Protein AF-A0A838A5H0-F1 (afdb_monomer)

Foldseek 3Di:
DVVVVVCPVDPPQNDWDWDWDDDDDVPDDDIDTDDTGSDDDQVCQQDPPDDDHDPVVVVVVCVVDPPPPPD

Organism: NCBI:txid2752311

Solvent-accessible surface area (backbone atoms only — not comparable to full-atom values): 4755 Å² total; per-residue (Å²): 106,74,73,62,55,53,55,72,70,44,90,92,44,92,57,69,36,73,44,69,47,69,56,86,55,94,90,54,79,66,72,44,80,75,48,77,34,77,81,51,80,58,62,59,45,52,62,47,97,70,86,80,63,41,72,54,65,59,52,53,48,57,72,72,44,78,84,84,80,87,124

Secondary structure (DSSP, 8-state):
-HHHHHTTTSTT----EEEEEPP-STT----EEEEEESS---HHHHS-SSS----HHHHHHHHHS------

Radius of gyration: 15.53 Å; Cα contacts (8 Å, |Δi|>4): 58; chains: 1; bounding box: 39×33×41 Å

Sequence (71 aa):
MAADALSHGIPGLHRAGVDLLLPRGPGERDITVLEVNAAPMVTMQHWPWSGRPRNVAGALVGAILPDNTDA

pLDDT: mean 85.16, std 13.74, range [43.94, 97.62]

Nearest PDB structures (foldseek):
  6i9r-assembly1_a  TM=2.762E-01  e=6.892E+00  Homo sapiens

Structure (mmCIF, N/CA/C/O backbone):
data_AF-A0A838A5H0-F1
#
_entry.id   AF-A0A838A5H0-F1
#
loop_
_atom_site.group_PDB
_atom_site.id
_atom_site.type_symbol
_atom_site.label_atom_id
_atom_site.label_alt_id
_atom_site.label_comp_id
_atom_site.label_asym_id
_atom_site.label_entity_id
_atom_site.label_seq_id
_atom_site.pdbx_PDB_ins_code
_atom_site.Cartn_x
_atom_site.Cartn_y
_atom_site.Cartn_z
_atom_site.occupancy
_atom_site.B_iso_or_equiv
_atom_site.auth_seq_id
_atom_site.auth_comp_id
_atom_site.auth_asym_id
_atom_site.auth_atom_id
_atom_site.pdbx_PDB_model_num
ATOM 1 N N . MET A 1 1 ? 2.537 -7.856 10.517 1.00 51.56 1 MET A N 1
ATOM 2 C CA . MET A 1 1 ? 1.527 -8.873 10.885 1.00 51.56 1 MET A CA 1
ATOM 3 C C . MET A 1 1 ? 0.262 -8.756 10.036 1.00 51.56 1 MET A C 1
ATOM 5 O O . MET A 1 1 ? 0.045 -9.666 9.258 1.00 51.56 1 MET A O 1
ATOM 9 N N . ALA A 1 2 ? -0.514 -7.659 10.058 1.00 54.62 2 ALA A N 1
ATOM 10 C CA . ALA A 1 2 ? -1.715 -7.541 9.201 1.00 54.62 2 ALA A CA 1
ATOM 11 C C . ALA A 1 2 ? -1.412 -7.520 7.682 1.00 54.62 2 ALA A C 1
ATOM 13 O O . ALA A 1 2 ? -2.002 -8.282 6.926 1.00 54.62 2 ALA A O 1
ATOM 14 N N . ALA A 1 3 ? -0.441 -6.711 7.238 1.00 52.47 3 ALA A N 1
ATOM 15 C CA . ALA A 1 3 ? -0.056 -6.635 5.820 1.00 52.47 3 ALA A CA 1
ATOM 16 C C . ALA A 1 3 ? 0.562 -7.940 5.273 1.00 52.47 3 ALA A C 1
ATOM 18 O O . ALA A 1 3 ? 0.414 -8.252 4.098 1.00 52.47 3 ALA A O 1
ATOM 19 N N . ASP A 1 4 ? 1.220 -8.708 6.141 1.00 57.88 4 ASP A N 1
ATOM 20 C CA . ASP A 1 4 ? 1.899 -9.965 5.795 1.00 57.88 4 ASP A CA 1
ATOM 21 C C . ASP A 1 4 ? 0.932 -11.166 5.767 1.00 57.88 4 ASP A C 1
ATOM 23 O O . ASP A 1 4 ? 1.091 -12.105 4.995 1.00 57.88 4 ASP A O 1
ATOM 27 N N . ALA A 1 5 ? -0.143 -11.118 6.561 1.00 61.75 5 ALA A N 1
ATOM 28 C CA . ALA A 1 5 ? -1.236 -12.081 6.447 1.00 61.75 5 ALA A CA 1
ATOM 29 C C . ALA A 1 5 ? -2.037 -11.883 5.144 1.00 61.75 5 ALA A C 1
ATOM 31 O O . ALA A 1 5 ? -2.482 -12.852 4.533 1.00 61.75 5 ALA A O 1
ATOM 32 N N . LEU A 1 6 ? -2.189 -10.634 4.685 1.00 66.38 6 LEU A N 1
ATOM 33 C CA . LEU A 1 6 ? -2.903 -10.320 3.442 1.00 66.38 6 LEU A CA 1
ATOM 34 C C . LEU A 1 6 ? -2.163 -10.777 2.185 1.00 66.38 6 LEU A C 1
ATOM 36 O O . LEU A 1 6 ? -2.816 -11.218 1.242 1.00 66.38 6 LEU A O 1
ATOM 40 N N . SER A 1 7 ? -0.828 -10.713 2.168 1.00 63.31 7 SER A N 1
ATOM 41 C CA . SER A 1 7 ? -0.027 -11.137 1.008 1.00 63.31 7 SER A CA 1
ATOM 42 C C . SER A 1 7 ? -0.200 -12.622 0.667 1.00 63.31 7 SER A C 1
ATOM 44 O O . SER A 1 7 ? 0.024 -13.013 -0.474 1.00 63.31 7 SER A O 1
ATOM 46 N N . HIS A 1 8 ? -0.669 -13.436 1.617 1.00 71.25 8 HIS A N 1
ATOM 47 C CA . HIS A 1 8 ? -0.941 -14.863 1.430 1.00 71.25 8 HIS A CA 1
ATOM 48 C C . HIS A 1 8 ? -2.441 -15.196 1.333 1.00 71.25 8 HIS A C 1
ATOM 50 O O . HIS A 1 8 ? -2.801 -16.340 1.062 1.00 71.25 8 HIS A O 1
ATOM 56 N N . GLY A 1 9 ? -3.325 -14.216 1.550 1.00 84.62 9 GLY A N 1
ATOM 57 C CA . GLY A 1 9 ? -4.777 -14.418 1.589 1.00 84.62 9 GLY A CA 1
ATOM 58 C C . GLY A 1 9 ? -5.457 -14.444 0.218 1.00 84.62 9 GLY A C 1
ATOM 59 O O . GLY A 1 9 ? -6.600 -14.887 0.120 1.00 84.62 9 GLY A O 1
ATOM 60 N N . ILE A 1 10 ? -4.778 -13.981 -0.839 1.00 87.06 10 ILE A N 1
ATOM 61 C CA . ILE A 1 10 ? -5.328 -13.896 -2.200 1.00 87.06 10 ILE A CA 1
ATOM 62 C C . ILE A 1 10 ? -4.402 -14.648 -3.172 1.00 87.06 10 ILE A C 1
ATOM 64 O O . ILE A 1 10 ? -3.345 -14.130 -3.542 1.00 87.06 10 ILE A O 1
ATOM 68 N N . PRO A 1 11 ? -4.776 -15.865 -3.613 1.00 86.94 11 PRO A N 1
ATOM 69 C CA . PRO A 1 11 ? -3.978 -16.641 -4.557 1.00 86.94 11 PRO A CA 1
ATOM 70 C C . PRO A 1 11 ? -3.699 -15.875 -5.857 1.00 86.94 11 PRO A C 1
ATOM 72 O O . PRO A 1 11 ? -4.608 -15.326 -6.475 1.00 86.94 11 PRO A O 1
ATOM 75 N N . GLY A 1 12 ? -2.431 -15.851 -6.278 1.00 87.12 12 GLY A N 1
ATOM 76 C CA . GLY A 1 12 ? -1.984 -15.151 -7.490 1.00 87.12 12 GLY A CA 1
ATOM 77 C C . GLY A 1 12 ? -1.724 -13.649 -7.315 1.00 87.12 12 GLY A C 1
ATOM 78 O O . GLY A 1 12 ? -1.260 -13.003 -8.255 1.00 87.12 12 GLY A O 1
ATOM 79 N N . LEU A 1 13 ? -1.962 -13.080 -6.126 1.00 87.38 13 LEU A N 1
ATOM 80 C CA . LEU A 1 13 ? -1.680 -11.673 -5.849 1.00 87.38 13 LEU A CA 1
ATOM 81 C C . LEU A 1 13 ? -0.292 -11.494 -5.223 1.00 87.38 13 LEU A C 1
ATOM 83 O O . LEU A 1 13 ? -0.126 -11.471 -4.010 1.00 87.38 13 LEU A O 1
ATOM 87 N N . HIS A 1 14 ? 0.722 -11.322 -6.068 1.00 84.12 14 HIS A N 1
ATOM 88 C CA . HIS A 1 14 ? 2.114 -11.167 -5.620 1.00 84.12 14 HIS A CA 1
ATOM 89 C C . HIS A 1 14 ? 2.418 -9.816 -4.953 1.00 84.12 14 HIS A C 1
ATOM 91 O O . HIS A 1 14 ? 3.431 -9.668 -4.276 1.00 84.12 14 HIS A O 1
ATOM 97 N N . ARG A 1 15 ? 1.585 -8.800 -5.201 1.00 85.44 15 ARG A N 1
ATOM 98 C CA . ARG A 1 15 ? 1.764 -7.425 -4.724 1.00 85.44 15 ARG A CA 1
ATOM 99 C C . ARG A 1 15 ? 0.414 -6.738 -4.609 1.00 85.44 15 ARG A C 1
ATOM 101 O O . ARG A 1 15 ? -0.440 -6.933 -5.468 1.00 85.44 15 ARG A O 1
ATOM 108 N N . ALA A 1 16 ? 0.250 -5.912 -3.586 1.00 89.81 16 ALA A N 1
ATOM 109 C CA . ALA A 1 16 ? -0.973 -5.157 -3.366 1.00 89.81 16 ALA A CA 1
ATOM 110 C C . ALA A 1 16 ? -0.681 -3.832 -2.660 1.00 89.81 16 ALA A C 1
ATOM 112 O O . ALA A 1 16 ? 0.273 -3.728 -1.887 1.00 89.81 16 ALA A O 1
ATOM 113 N N . GLY A 1 17 ? -1.523 -2.832 -2.903 1.00 91.31 17 GLY A N 1
ATOM 114 C CA . GLY A 1 17 ? -1.698 -1.728 -1.964 1.00 91.31 17 GLY A CA 1
ATOM 115 C C . GLY A 1 17 ? -2.780 -2.108 -0.970 1.00 91.31 17 GLY A C 1
ATOM 116 O O . GLY A 1 17 ? -3.772 -2.723 -1.354 1.00 91.31 17 GLY A O 1
ATOM 117 N N . VAL A 1 18 ? -2.578 -1.768 0.297 1.00 91.75 18 VAL A N 1
ATOM 118 C CA . VAL A 1 18 ? -3.532 -2.082 1.356 1.00 91.75 18 VAL A CA 1
ATOM 119 C C . VAL A 1 18 ? -3.902 -0.802 2.072 1.00 91.75 18 VAL A C 1
ATOM 121 O O . VAL A 1 18 ? -3.034 -0.141 2.649 1.00 91.75 18 VAL A O 1
ATOM 124 N N . ASP A 1 19 ? -5.194 -0.514 2.081 1.00 93.56 19 ASP A N 1
ATOM 125 C CA . ASP A 1 19 ? -5.742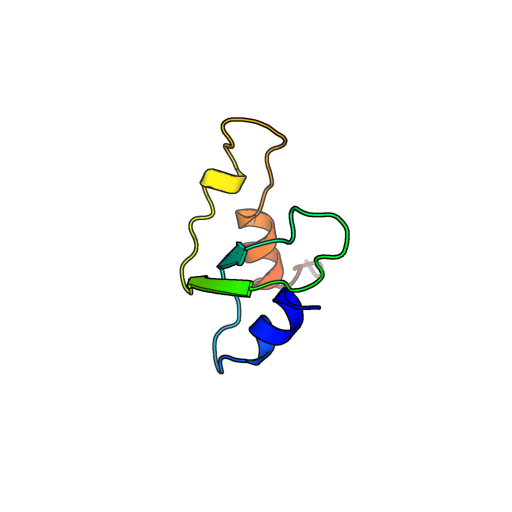 0.615 2.808 1.00 93.56 19 ASP A CA 1
ATOM 126 C C . ASP A 1 19 ? -6.225 0.123 4.168 1.00 93.56 19 ASP A C 1
ATOM 128 O O . ASP A 1 19 ? -7.013 -0.820 4.280 1.00 93.56 19 ASP A O 1
ATOM 132 N N . LEU A 1 20 ? -5.691 0.733 5.224 1.00 92.75 20 LEU A N 1
ATOM 133 C CA . LEU A 1 20 ? -5.867 0.287 6.601 1.00 92.75 20 LEU A CA 1
ATOM 134 C C . LEU A 1 20 ? -6.493 1.389 7.448 1.00 92.75 20 LEU A C 1
ATOM 136 O O . LEU A 1 20 ? -6.084 2.549 7.380 1.00 92.75 20 LEU A O 1
ATOM 140 N N . LEU A 1 21 ? -7.402 0.996 8.335 1.00 93.38 21 LEU A N 1
ATOM 141 C CA . LEU A 1 21 ? -7.771 1.793 9.492 1.00 93.38 21 LEU A CA 1
ATOM 142 C C . LEU A 1 21 ? -6.894 1.366 10.671 1.00 93.38 21 LEU A C 1
ATOM 144 O O . LEU A 1 21 ? -6.933 0.213 11.109 1.00 93.38 21 LEU A O 1
ATOM 148 N N . LEU A 1 22 ? -6.077 2.303 11.150 1.00 91.50 22 LEU A N 1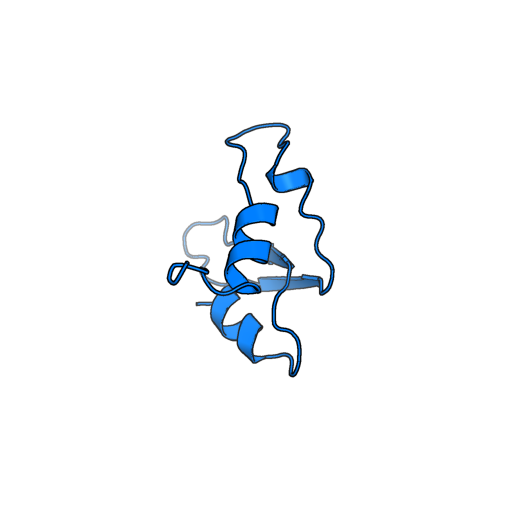
ATOM 149 C CA . LEU A 1 22 ? -5.197 2.097 12.295 1.00 91.50 22 LEU A CA 1
ATOM 150 C C . LEU A 1 22 ? -5.878 2.565 13.591 1.00 91.50 22 LEU A C 1
ATOM 152 O O . LEU A 1 22 ? -6.596 3.572 13.552 1.00 91.50 22 LEU A O 1
ATOM 156 N N . PRO A 1 23 ? -5.592 1.908 14.730 1.00 92.38 23 PRO A N 1
ATOM 157 C CA . PRO A 1 23 ? -5.963 2.400 16.053 1.00 92.38 23 PRO A CA 1
ATOM 158 C C . PRO A 1 23 ? -5.537 3.856 16.258 1.00 92.38 23 PRO A C 1
ATOM 160 O O . PRO A 1 23 ? -4.414 4.233 15.907 1.00 92.38 23 PRO A O 1
ATOM 163 N N . ARG A 1 24 ? -6.411 4.675 16.845 1.00 89.50 24 ARG A N 1
ATOM 164 C CA . ARG A 1 24 ? -6.119 6.082 17.174 1.00 89.50 24 ARG A CA 1
ATOM 165 C C . ARG A 1 24 ? -6.162 6.358 18.672 1.00 89.50 24 ARG A C 1
ATOM 167 O O . ARG A 1 24 ? -5.508 7.297 19.123 1.00 89.50 24 ARG A O 1
ATOM 174 N N . GLY A 1 25 ? -6.926 5.571 19.426 1.00 89.75 25 GLY A N 1
ATOM 175 C CA . GLY A 1 25 ? -7.142 5.756 20.857 1.00 89.75 25 GLY A CA 1
ATOM 176 C C . GLY A 1 25 ? -6.226 4.907 21.751 1.00 89.75 25 GLY A C 1
ATOM 177 O O . GLY A 1 25 ? -5.769 3.834 21.348 1.00 89.75 25 GLY A O 1
ATOM 178 N N . PRO A 1 26 ? -5.980 5.334 23.005 1.00 86.75 26 PRO A N 1
ATOM 179 C CA . PRO A 1 26 ? -5.332 4.490 24.003 1.00 86.75 26 PRO A CA 1
ATOM 180 C C . PRO A 1 26 ? -6.149 3.214 24.239 1.00 86.75 26 PRO A C 1
ATOM 182 O O . PRO A 1 26 ? -7.332 3.280 24.560 1.00 86.75 26 PRO A O 1
ATOM 185 N N . GLY A 1 27 ? -5.509 2.052 24.111 1.00 86.81 27 GLY A N 1
ATOM 186 C CA . GLY A 1 27 ? -6.146 0.749 24.333 1.00 86.81 27 GLY A CA 1
ATOM 187 C C . GLY A 1 27 ? -6.764 0.109 23.088 1.00 86.81 27 GLY A C 1
ATOM 188 O O . GLY A 1 27 ? -7.028 -1.091 23.117 1.00 86.81 27 GLY A O 1
ATOM 189 N N . GLU A 1 28 ? -6.909 0.845 21.985 1.00 89.88 28 GLU A N 1
ATOM 190 C CA . GLU A 1 28 ? -7.278 0.270 20.689 1.00 89.88 28 GLU A CA 1
ATOM 191 C C . GLU A 1 28 ? -6.089 -0.506 20.101 1.00 89.88 28 GLU A C 1
ATOM 193 O O . GLU A 1 28 ? -4.949 -0.033 20.112 1.00 89.88 28 GLU A O 1
ATOM 198 N N . ARG A 1 29 ? -6.336 -1.722 19.602 1.00 84.69 29 ARG A N 1
ATOM 199 C CA . ARG 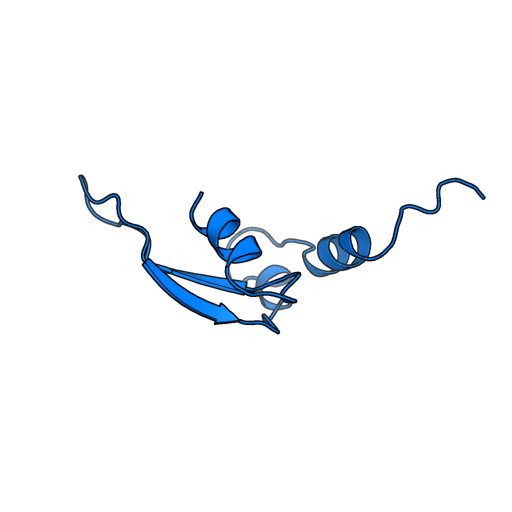A 1 29 ? -5.287 -2.602 19.045 1.00 84.69 29 ARG A CA 1
ATOM 200 C C . ARG A 1 29 ? -5.613 -3.147 17.663 1.00 84.69 29 ARG A C 1
ATOM 202 O O . ARG A 1 29 ? -4.715 -3.638 16.981 1.00 84.69 29 ARG A O 1
ATOM 209 N N . ASP A 1 30 ? -6.871 -3.049 17.258 1.00 88.88 30 ASP A N 1
ATOM 210 C CA . ASP A 1 30 ? -7.355 -3.713 16.061 1.00 88.88 30 ASP A CA 1
ATOM 211 C C . ASP A 1 30 ? -7.036 -2.886 14.817 1.00 88.88 30 ASP A C 1
ATOM 213 O O . ASP A 1 30 ? -7.379 -1.710 14.708 1.00 88.88 30 ASP A O 1
ATOM 217 N N . ILE A 1 31 ? -6.368 -3.523 13.860 1.00 89.88 31 ILE A N 1
ATOM 218 C CA . ILE A 1 31 ? -6.143 -2.975 12.525 1.00 89.88 31 ILE A CA 1
ATOM 219 C C . ILE A 1 31 ? -7.241 -3.531 11.627 1.00 89.88 31 ILE A C 1
ATOM 221 O O . ILE A 1 31 ? -7.385 -4.748 11.518 1.00 89.88 31 ILE A O 1
ATOM 225 N N . THR A 1 32 ? -7.982 -2.652 10.958 1.00 90.12 32 THR A N 1
ATOM 226 C CA . THR A 1 32 ? -9.016 -3.063 9.999 1.00 90.12 32 THR A CA 1
ATOM 227 C C . THR A 1 32 ? -8.535 -2.830 8.575 1.00 90.12 32 THR A C 1
ATOM 229 O O . THR A 1 32 ? -7.980 -1.776 8.267 1.00 90.12 32 THR A O 1
ATOM 232 N N . VAL A 1 33 ? -8.757 -3.810 7.702 1.00 91.19 33 VAL A N 1
ATOM 233 C CA . VAL A 1 33 ? -8.486 -3.699 6.264 1.00 91.19 33 VAL A CA 1
ATOM 234 C C . VAL A 1 33 ? -9.712 -3.102 5.591 1.00 91.19 33 VAL A C 1
ATOM 236 O O . VAL A 1 33 ? -10.805 -3.640 5.739 1.00 91.19 33 VAL A O 1
ATOM 239 N N . LEU A 1 34 ? -9.532 -1.993 4.879 1.00 93.50 34 LEU A N 1
ATOM 240 C CA . LEU A 1 34 ? -1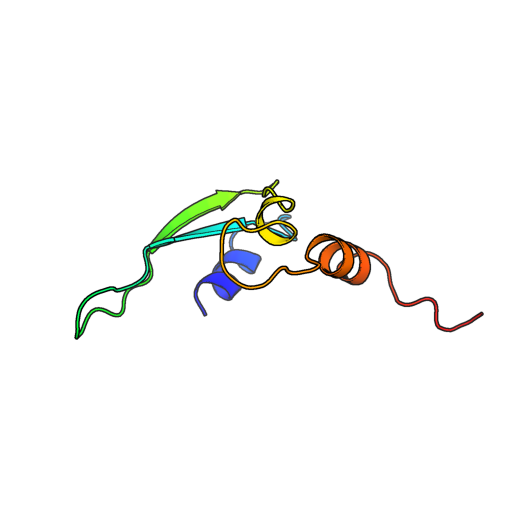0.606 -1.320 4.148 1.00 93.50 34 LEU A CA 1
ATOM 241 C C . LEU A 1 34 ? -10.666 -1.800 2.699 1.00 93.50 34 LEU A C 1
ATOM 243 O O . LEU A 1 34 ? -11.739 -2.116 2.195 1.00 93.50 34 LEU A O 1
ATOM 247 N N . GLU A 1 35 ? -9.505 -1.882 2.049 1.00 93.81 35 GLU A N 1
ATOM 248 C CA . GLU A 1 35 ? -9.386 -2.269 0.646 1.00 93.81 35 GLU A CA 1
ATOM 249 C C . GLU A 1 35 ? -8.042 -2.957 0.378 1.00 93.81 35 GLU A C 1
ATOM 251 O O . GLU A 1 35 ? -7.019 -2.646 0.997 1.00 93.81 35 GLU A O 1
ATOM 256 N N . VAL A 1 36 ? -8.054 -3.886 -0.582 1.00 91.94 36 VAL A N 1
ATOM 257 C CA . VAL A 1 36 ? -6.851 -4.476 -1.174 1.00 91.94 36 VAL A CA 1
ATOM 258 C C . VAL A 1 36 ? -6.838 -4.168 -2.669 1.00 91.94 36 VAL A C 1
ATOM 260 O O . VAL A 1 36 ? -7.626 -4.711 -3.440 1.00 91.94 36 VAL A O 1
ATOM 263 N N . ASN A 1 37 ? -5.907 -3.313 -3.079 1.00 92.88 37 ASN A N 1
ATOM 264 C CA . ASN A 1 37 ?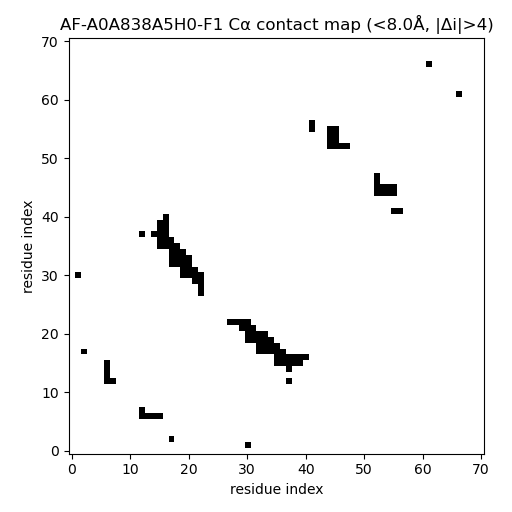 -5.746 -2.858 -4.451 1.00 92.88 37 ASN A CA 1
ATOM 265 C C . ASN A 1 37 ? -4.699 -3.699 -5.186 1.00 92.88 37 ASN A C 1
ATOM 267 O O . ASN A 1 37 ? -3.510 -3.636 -4.865 1.00 92.88 37 ASN A O 1
ATOM 271 N N . ALA A 1 38 ? -5.118 -4.440 -6.216 1.00 91.12 38 ALA A N 1
ATOM 272 C CA . ALA A 1 38 ? -4.210 -5.246 -7.042 1.00 91.12 38 ALA A CA 1
ATOM 273 C C . ALA A 1 38 ? -3.315 -4.404 -7.972 1.00 91.12 38 ALA A C 1
ATOM 275 O O . ALA A 1 38 ? -2.227 -4.830 -8.358 1.00 91.12 38 ALA A O 1
ATOM 276 N N . ALA A 1 39 ? -3.756 -3.189 -8.304 1.00 91.62 39 ALA A N 1
ATOM 277 C CA . ALA A 1 39 ? -3.014 -2.219 -9.103 1.00 91.62 39 ALA A CA 1
ATOM 278 C C . ALA A 1 39 ? -2.895 -0.892 -8.334 1.00 91.62 39 ALA A C 1
ATOM 280 O O . ALA A 1 39 ? -3.550 0.092 -8.681 1.00 91.62 39 ALA A O 1
ATOM 281 N N . PRO A 1 40 ? -2.104 -0.856 -7.248 1.00 93.06 40 PRO A N 1
ATOM 282 C CA . PRO A 1 40 ? -2.021 0.323 -6.407 1.00 93.06 40 PRO A CA 1
ATOM 283 C C . PRO A 1 40 ? -1.279 1.456 -7.109 1.00 93.06 40 PRO A C 1
ATOM 285 O O . PRO A 1 40 ? -0.315 1.252 -7.853 1.00 93.06 40 PRO A O 1
ATOM 288 N N . MET A 1 41 ? -1.687 2.682 -6.812 1.00 94.50 41 MET A N 1
ATOM 289 C CA . MET A 1 4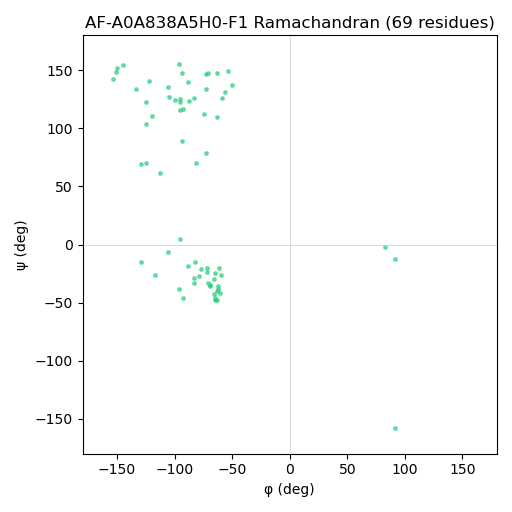1 ? -1.020 3.863 -7.335 1.00 94.50 41 MET A CA 1
ATOM 290 C C . MET A 1 41 ? 0.320 4.086 -6.624 1.00 94.50 41 MET A C 1
ATOM 292 O O . MET A 1 41 ? 0.371 4.440 -5.448 1.00 94.50 41 MET A O 1
ATOM 296 N N . VAL A 1 42 ? 1.426 3.927 -7.353 1.00 94.62 42 VAL A N 1
ATOM 297 C CA . VAL A 1 42 ? 2.780 4.107 -6.795 1.00 94.62 42 VAL A CA 1
ATOM 298 C C . VAL A 1 42 ? 3.293 5.545 -6.883 1.00 94.62 42 VAL A C 1
ATOM 300 O O . VAL A 1 42 ? 4.223 5.908 -6.166 1.00 94.62 42 VAL A O 1
ATOM 303 N N . THR A 1 43 ? 2.708 6.389 -7.735 1.00 96.31 43 THR A N 1
ATOM 304 C CA . THR A 1 43 ? 3.167 7.775 -7.952 1.00 96.31 43 THR A CA 1
ATOM 305 C C . THR A 1 43 ? 3.073 8.619 -6.681 1.00 96.31 43 THR A C 1
ATOM 307 O O . THR A 1 43 ? 4.014 9.345 -6.368 1.00 96.31 43 THR A O 1
ATOM 310 N N . MET A 1 44 ? 2.019 8.442 -5.877 1.00 95.38 44 MET A N 1
ATOM 311 C CA . MET A 1 44 ? 1.843 9.156 -4.602 1.00 95.38 44 MET A 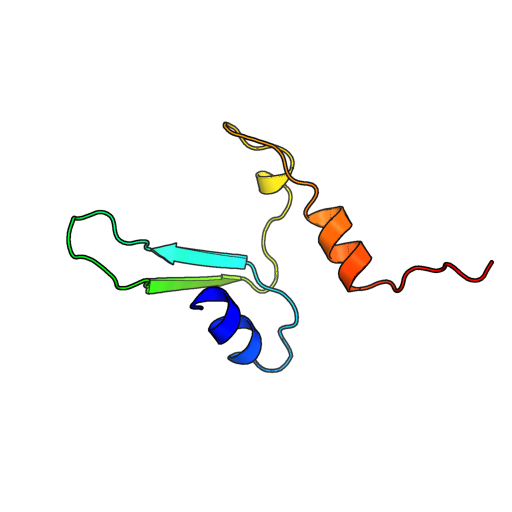CA 1
ATOM 312 C C . MET A 1 44 ? 2.972 8.899 -3.593 1.00 95.38 44 MET A C 1
ATOM 314 O O . MET A 1 44 ? 3.251 9.747 -2.752 1.00 95.38 44 MET A O 1
ATOM 318 N N . GLN A 1 45 ? 3.652 7.750 -3.679 1.00 94.75 45 GLN A N 1
ATOM 319 C CA . GLN A 1 45 ? 4.795 7.432 -2.814 1.00 94.75 45 GLN A CA 1
ATOM 320 C C . GLN A 1 45 ? 6.087 8.124 -3.281 1.00 94.75 45 GLN A C 1
ATOM 322 O O . GLN A 1 45 ? 6.965 8.399 -2.464 1.00 94.75 45 GLN A O 1
ATOM 327 N N . HIS A 1 46 ? 6.207 8.422 -4.578 1.00 97.00 46 HIS A N 1
ATOM 328 C CA . HIS A 1 46 ? 7.375 9.101 -5.149 1.00 97.00 46 HIS A CA 1
ATOM 329 C C . HIS A 1 46 ? 7.289 10.621 -4.990 1.00 97.00 46 HIS A C 1
ATOM 331 O O . HIS A 1 46 ? 8.313 11.266 -4.781 1.00 97.00 46 HIS A O 1
ATOM 337 N N . TRP A 1 47 ? 6.081 11.186 -5.038 1.00 97.19 47 TRP A N 1
ATOM 338 C CA . TRP A 1 47 ? 5.847 12.629 -4.919 1.00 97.19 47 TRP A CA 1
ATOM 339 C C . TRP A 1 47 ? 4.771 12.937 -3.872 1.00 97.19 47 TRP A C 1
ATOM 341 O O . TRP A 1 47 ? 3.662 13.344 -4.223 1.00 97.19 47 TRP A O 1
ATOM 351 N N . PRO A 1 48 ? 5.062 12.721 -2.579 1.00 96.94 48 PRO A N 1
ATOM 352 C CA . PRO A 1 48 ? 4.109 13.026 -1.529 1.00 96.94 48 PRO A CA 1
ATOM 353 C C . PRO A 1 48 ? 3.980 14.543 -1.331 1.00 96.94 48 PRO A C 1
ATOM 355 O O . PRO A 1 48 ? 4.960 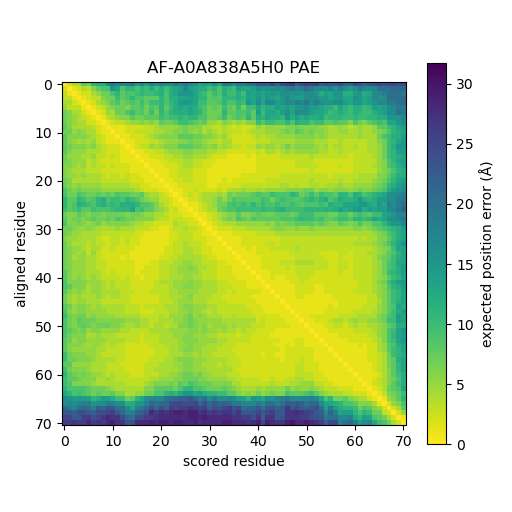15.281 -1.429 1.00 96.94 48 PRO A O 1
ATOM 358 N N . TRP A 1 49 ? 2.778 15.002 -0.978 1.00 96.88 49 TRP A N 1
ATOM 359 C CA . TRP A 1 49 ? 2.540 16.398 -0.590 1.00 96.88 49 TRP A CA 1
ATOM 360 C C . TRP A 1 49 ? 3.329 16.800 0.669 1.00 96.88 49 TRP A C 1
ATOM 362 O O . TRP A 1 49 ? 3.806 17.925 0.787 1.00 96.88 49 TRP A O 1
ATOM 372 N N . SER A 1 50 ? 3.483 15.870 1.616 1.00 97.31 50 SER A N 1
ATOM 373 C CA . SER A 1 50 ? 4.285 16.041 2.828 1.00 97.31 50 SER A CA 1
ATOM 374 C C . SER A 1 50 ? 4.966 14.730 3.231 1.00 97.31 50 SER A C 1
ATOM 376 O O . SER A 1 50 ? 4.499 13.638 2.908 1.00 97.31 50 SER A O 1
ATOM 378 N N . GLY A 1 51 ? 6.086 14.827 3.952 1.00 95.88 51 GLY A N 1
ATOM 379 C CA . GLY A 1 51 ? 6.891 13.670 4.348 1.00 95.88 51 GLY A CA 1
ATOM 380 C C . GLY A 1 51 ? 8.000 13.338 3.346 1.00 95.88 51 GLY A C 1
ATOM 381 O O . GLY A 1 51 ? 8.469 14.204 2.610 1.00 95.88 51 GLY A O 1
ATOM 382 N N . ARG A 1 52 ? 8.476 12.087 3.366 1.00 97.44 52 ARG A N 1
ATOM 383 C CA . ARG A 1 52 ? 9.654 11.655 2.598 1.00 97.44 52 ARG A CA 1
ATOM 384 C C . ARG A 1 52 ? 9.254 10.825 1.367 1.00 97.44 52 ARG A C 1
ATOM 386 O O . ARG A 1 52 ? 8.590 9.804 1.550 1.00 97.44 52 ARG A O 1
ATOM 393 N N . PRO A 1 53 ? 9.724 11.188 0.158 1.00 97.62 53 PRO A N 1
ATOM 394 C CA . PRO A 1 53 ? 9.620 10.354 -1.041 1.00 97.62 53 PRO A CA 1
ATOM 395 C C . PRO A 1 53 ? 10.188 8.940 -0.862 1.00 97.62 53 PRO A C 1
ATOM 397 O O . PRO A 1 53 ? 11.170 8.737 -0.142 1.00 97.62 53 PRO A O 1
ATOM 400 N N . ARG A 1 54 ? 9.614 7.965 -1.573 1.00 96.50 54 ARG A N 1
ATOM 401 C CA . ARG A 1 54 ? 10.060 6.564 -1.613 1.00 96.50 54 ARG A CA 1
ATOM 402 C C . ARG A 1 54 ? 10.109 6.050 -3.051 1.00 96.50 54 ARG A C 1
ATOM 404 O O . ARG A 1 54 ? 9.144 6.205 -3.793 1.00 96.50 54 ARG A O 1
ATOM 411 N N . ASN A 1 55 ? 11.205 5.379 -3.417 1.00 95.56 55 ASN A N 1
ATOM 412 C CA . ASN A 1 55 ? 11.354 4.715 -4.716 1.00 95.56 55 ASN A CA 1
ATOM 413 C C . ASN A 1 55 ? 10.659 3.341 -4.722 1.00 95.56 55 ASN A C 1
ATOM 415 O O . ASN A 1 55 ? 11.305 2.294 -4.705 1.00 95.56 55 ASN A O 1
ATOM 419 N N . VAL A 1 56 ? 9.325 3.348 -4.693 1.00 94.19 56 VAL A N 1
ATOM 420 C CA . VAL A 1 56 ? 8.523 2.114 -4.693 1.00 94.19 56 VAL A CA 1
ATOM 421 C C . VAL A 1 56 ? 8.585 1.417 -6.050 1.00 94.19 56 VAL A C 1
ATOM 423 O O . VAL A 1 56 ? 8.582 0.193 -6.101 1.00 94.19 56 VAL A O 1
ATOM 426 N N . ALA A 1 57 ? 8.696 2.167 -7.150 1.00 93.31 57 ALA A N 1
ATOM 427 C CA . ALA A 1 57 ? 8.793 1.583 -8.484 1.00 93.31 57 ALA A CA 1
ATOM 428 C C . ALA A 1 57 ? 10.085 0.768 -8.631 1.00 93.31 57 ALA A C 1
ATOM 430 O O . ALA A 1 57 ? 10.031 -0.376 -9.069 1.00 93.31 57 ALA A O 1
ATOM 431 N N . GLY A 1 58 ? 11.224 1.312 -8.188 1.00 93.25 58 GLY A N 1
ATOM 432 C CA . GLY A 1 58 ? 12.495 0.589 -8.168 1.00 93.25 58 GLY A CA 1
ATOM 433 C C . GLY A 1 58 ? 12.448 -0.657 -7.287 1.00 93.25 58 GLY A C 1
ATOM 434 O O . GLY A 1 58 ? 12.912 -1.709 -7.709 1.00 93.25 58 GLY A O 1
ATOM 435 N N . ALA A 1 59 ? 11.821 -0.573 -6.109 1.00 90.44 59 ALA A N 1
ATOM 436 C CA . ALA A 1 59 ? 11.643 -1.734 -5.235 1.00 90.44 59 ALA A CA 1
ATOM 437 C C . ALA A 1 59 ? 10.775 -2.831 -5.881 1.00 90.44 59 ALA A C 1
ATOM 439 O O . ALA A 1 59 ? 11.099 -4.009 -5.774 1.00 90.44 59 ALA A O 1
ATOM 440 N N . LEU A 1 60 ? 9.701 -2.457 -6.586 1.00 88.75 60 LEU A N 1
ATOM 441 C CA . LEU A 1 60 ? 8.870 -3.407 -7.332 1.00 88.75 60 LEU A CA 1
ATOM 442 C C . LEU A 1 60 ? 9.634 -4.053 -8.491 1.00 88.75 60 LEU A C 1
ATOM 444 O O . LEU A 1 60 ? 9.511 -5.256 -8.694 1.00 88.75 60 LEU A O 1
ATOM 448 N N . VAL A 1 61 ? 10.425 -3.275 -9.238 1.00 90.75 61 VAL A N 1
ATOM 449 C CA . VAL A 1 61 ? 11.263 -3.803 -10.324 1.00 90.75 61 VAL A CA 1
ATOM 450 C C . VAL A 1 61 ? 12.315 -4.764 -9.773 1.00 90.75 61 VAL A C 1
ATOM 452 O O . VAL A 1 61 ? 12.421 -5.873 -10.284 1.00 90.75 61 VAL A O 1
ATOM 455 N N . GLY A 1 62 ? 13.026 -4.391 -8.705 1.00 89.75 62 GLY A N 1
ATOM 456 C CA . GLY A 1 62 ? 14.022 -5.255 -8.060 1.00 89.75 62 GLY A CA 1
ATOM 457 C C . GLY A 1 62 ? 13.431 -6.517 -7.423 1.00 89.75 62 GLY A C 1
ATOM 458 O O . GLY A 1 62 ? 14.113 -7.522 -7.302 1.00 89.75 62 GLY A O 1
ATOM 459 N N . ALA A 1 63 ? 12.147 -6.508 -7.055 1.00 85.06 63 ALA A N 1
ATOM 460 C CA . ALA A 1 63 ? 11.461 -7.713 -6.587 1.00 85.06 63 ALA A CA 1
ATOM 461 C C . ALA A 1 63 ? 11.063 -8.673 -7.727 1.00 85.06 63 ALA A C 1
ATOM 463 O O . ALA A 1 63 ? 10.804 -9.846 -7.472 1.00 85.06 63 ALA A O 1
ATOM 464 N N . ILE A 1 64 ? 10.960 -8.180 -8.967 1.00 86.00 64 ILE A N 1
ATOM 465 C CA . ILE A 1 64 ? 10.569 -8.971 -10.147 1.00 86.00 64 ILE A CA 1
ATOM 466 C C . ILE A 1 64 ? 11.800 -9.451 -10.918 1.00 86.00 64 ILE A C 1
ATOM 468 O O . ILE A 1 64 ? 11.798 -10.562 -11.448 1.00 86.00 64 ILE A O 1
ATOM 472 N N . LEU A 1 65 ? 12.826 -8.607 -11.020 1.00 85.94 65 LEU A N 1
ATOM 473 C CA . LEU A 1 65 ? 14.037 -8.888 -11.775 1.00 85.94 65 LEU A CA 1
ATOM 474 C C . LEU A 1 65 ? 15.142 -9.351 -10.819 1.00 85.94 65 LEU A C 1
ATOM 476 O O . LEU A 1 65 ? 15.461 -8.611 -9.892 1.00 85.94 65 LEU A O 1
ATOM 480 N N . PRO A 1 66 ? 15.742 -10.535 -11.030 1.00 73.31 66 PRO A N 1
ATOM 481 C CA . PRO A 1 66 ? 16.920 -10.936 -10.275 1.00 73.31 66 PRO A CA 1
ATOM 482 C C . PRO A 1 66 ? 18.090 -9.982 -10.557 1.00 73.31 66 PRO A C 1
ATOM 484 O O . PRO A 1 66 ? 18.226 -9.463 -11.668 1.00 73.31 66 PRO A O 1
ATOM 487 N N . ASP A 1 67 ? 18.945 -9.773 -9.555 1.00 68.62 67 ASP A N 1
ATOM 488 C CA . ASP A 1 67 ? 20.182 -9.015 -9.722 1.00 68.62 67 ASP A CA 1
ATOM 489 C C . ASP A 1 67 ? 21.089 -9.751 -10.718 1.00 68.62 67 ASP A C 1
ATOM 491 O O . ASP A 1 67 ? 21.638 -10.812 -10.417 1.00 68.62 67 ASP A O 1
ATOM 495 N N . ASN A 1 68 ? 21.268 -9.193 -11.915 1.00 58.94 68 ASN A N 1
ATOM 496 C CA . ASN A 1 68 ? 22.254 -9.683 -12.877 1.00 58.94 68 ASN A CA 1
ATOM 497 C C . ASN A 1 68 ? 23.662 -9.312 -12.382 1.00 58.94 68 ASN A C 1
ATOM 499 O O . ASN A 1 68 ? 24.237 -8.328 -12.841 1.00 58.94 68 ASN A O 1
ATOM 503 N N . THR A 1 69 ? 24.198 -10.067 -11.420 1.00 54.47 69 THR A N 1
ATOM 504 C CA . THR A 1 69 ? 25.566 -9.864 -10.894 1.00 54.47 69 THR A CA 1
ATOM 505 C C . THR A 1 69 ? 26.605 -10.773 -11.572 1.00 54.47 69 THR A C 1
ATOM 507 O O . THR A 1 69 ? 27.777 -10.718 -11.225 1.00 54.47 69 THR A O 1
ATOM 510 N N . ASP A 1 70 ? 26.212 -11.540 -12.594 1.00 52.28 70 ASP A N 1
ATOM 511 C CA . ASP A 1 70 ? 27.106 -12.418 -13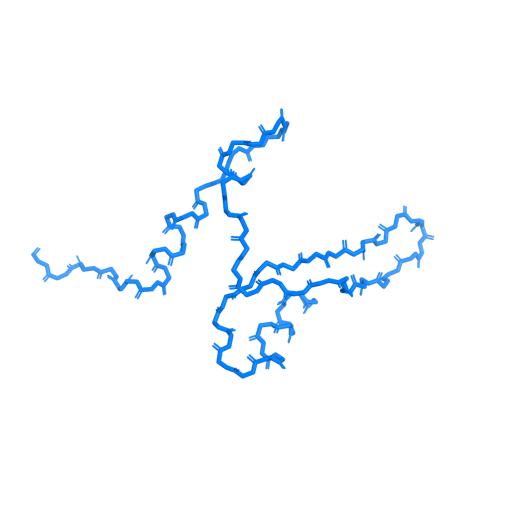.366 1.00 52.28 70 ASP A CA 1
ATOM 512 C C . ASP A 1 70 ? 27.283 -11.928 -14.821 1.00 52.28 70 ASP A C 1
ATOM 514 O O . ASP A 1 70 ? 26.909 -12.621 -15.772 1.00 52.28 70 ASP A O 1
ATOM 518 N N . ALA A 1 71 ? 27.833 -10.722 -15.009 1.00 43.94 71 ALA A N 1
ATOM 519 C CA . ALA A 1 71 ? 28.284 -10.218 -16.314 1.00 43.94 71 ALA A CA 1
ATOM 520 C C . ALA A 1 71 ? 29.701 -9.638 -16.236 1.00 43.94 71 ALA A C 1
ATOM 522 O O . ALA A 1 71 ? 29.953 -8.823 -15.320 1.00 43.94 71 ALA A O 1
#

Mean predicted aligned error: 6.54 Å